Protein AF-A0A0J0XFQ8-F1 (afdb_monomer_lite)

Sequence (177 aa):
MPPRRRTTKQVKREEEEEDVRPISEEEQEAEINALRKKAERDKETGRMYLDALVLVCFVVFIRQLYRYARAGSGAPALLKLVALAQTLLIPFSVTPERLPVLGPQVAGYHHLVVLGQLLLFGISFVLQIGQVPITELLRAALPELLAFSVELQRRAERSNDVELDKLERLKYPLKGA

Foldseek 3Di:
DDDDDDDPVVVVPPPPPPPPDPQPPVNVVVVVVVVVVVVVVVLVVVLVVLQVLLVVLLVLLVVVLVCCPPPPNPDDPLLNVLSVQLSVLSNLLHQLVVVVPCSVVSLVCLVVSLVSLVVSLVVNCVRCPPPDDVVVNVSSCSSNVSSVVSVVSSVVVVVVVVVVVVVVCVVDPPPDD

Structure (mmCIF, N/CA/C/O backbone):
data_AF-A0A0J0XFQ8-F1
#
_entry.id   AF-A0A0J0XFQ8-F1
#
loop_
_atom_site.group_PDB
_atom_site.id
_atom_site.type_symbol
_atom_site.label_atom_id
_atom_site.label_alt_id
_atom_site.label_comp_id
_atom_site.label_asym_id
_atom_site.label_entity_id
_atom_site.label_seq_id
_atom_site.pdbx_PDB_ins_code
_atom_site.Cartn_x
_atom_site.Cartn_y
_atom_site.Cartn_z
_atom_site.occupancy
_atom_site.B_iso_or_equiv
_atom_site.auth_seq_id
_atom_site.auth_comp_id
_atom_site.auth_asym_id
_atom_site.auth_atom_id
_atom_site.pdbx_PDB_model_num
ATOM 1 N N . MET A 1 1 ? -46.793 54.221 11.856 1.00 51.72 1 MET A N 1
ATOM 2 C CA . MET A 1 1 ? -45.677 53.269 12.057 1.00 51.72 1 MET A CA 1
ATOM 3 C C . MET A 1 1 ? -46.101 51.919 11.496 1.00 51.72 1 MET A C 1
ATOM 5 O O . MET A 1 1 ? -47.171 51.464 11.883 1.00 51.72 1 MET A O 1
ATOM 9 N N . PRO A 1 2 ? -45.363 51.315 10.552 1.00 50.47 2 PRO A N 1
ATOM 10 C CA . PRO A 1 2 ? -45.744 50.016 10.002 1.00 50.47 2 PRO A CA 1
ATOM 11 C C . PRO A 1 2 ? -45.496 48.885 11.023 1.00 50.47 2 PRO A C 1
ATOM 13 O O . PRO A 1 2 ? -44.568 48.990 11.830 1.00 50.47 2 PRO A O 1
ATOM 16 N N . PRO A 1 3 ? -46.302 47.806 11.013 1.00 53.44 3 PRO A N 1
ATOM 17 C CA . PRO A 1 3 ? -46.179 46.713 11.972 1.00 53.44 3 PRO A CA 1
ATOM 18 C C . PRO A 1 3 ? -44.913 45.883 11.706 1.00 53.44 3 PRO A C 1
ATOM 20 O O . PRO A 1 3 ? -44.600 45.517 10.571 1.00 53.44 3 PRO A O 1
ATOM 23 N N . ARG A 1 4 ? -44.173 45.584 12.779 1.00 62.44 4 ARG A N 1
ATOM 24 C CA . ARG A 1 4 ? -42.922 44.812 12.770 1.00 62.44 4 ARG A CA 1
ATOM 25 C C . ARG A 1 4 ? -43.206 43.366 12.335 1.00 62.44 4 ARG A C 1
ATOM 27 O O . ARG A 1 4 ? -43.790 42.597 13.093 1.00 62.44 4 ARG A O 1
ATOM 34 N N . ARG A 1 5 ? -42.789 42.986 11.120 1.00 51.88 5 ARG A N 1
ATOM 35 C CA . ARG A 1 5 ? -42.831 41.594 10.635 1.00 51.88 5 ARG A CA 1
ATOM 36 C C . ARG A 1 5 ? -41.950 40.713 11.530 1.00 51.88 5 ARG A C 1
ATOM 38 O O . ARG A 1 5 ? -40.737 40.913 11.583 1.00 51.88 5 ARG A O 1
ATOM 45 N N . ARG A 1 6 ? -42.555 39.744 12.228 1.00 52.47 6 ARG A N 1
ATOM 46 C CA . ARG A 1 6 ? -41.834 38.648 12.896 1.00 52.47 6 ARG A CA 1
ATOM 47 C C . ARG A 1 6 ? -41.121 37.818 11.827 1.00 52.47 6 ARG A C 1
ATOM 49 O O . ARG A 1 6 ? -41.747 37.364 10.873 1.00 52.47 6 ARG A O 1
ATOM 56 N N . THR A 1 7 ? -39.811 37.660 11.962 1.00 52.16 7 THR A N 1
ATOM 57 C CA . THR A 1 7 ? -38.994 36.811 11.096 1.00 52.16 7 THR A CA 1
ATOM 58 C C . THR A 1 7 ? -39.233 35.343 11.445 1.00 52.16 7 THR A C 1
ATOM 60 O O . THR A 1 7 ? -39.115 34.925 12.592 1.00 52.16 7 THR A O 1
ATOM 63 N N . THR A 1 8 ? -39.511 34.540 10.425 1.00 49.81 8 THR A N 1
ATOM 64 C CA . THR A 1 8 ? -39.774 33.087 10.425 1.00 49.81 8 THR A CA 1
ATOM 65 C C . THR A 1 8 ? -38.641 32.215 10.992 1.00 49.81 8 THR A C 1
ATOM 67 O O . THR A 1 8 ? -38.726 30.993 10.963 1.00 49.81 8 THR A O 1
ATOM 70 N N . LYS A 1 9 ? -37.568 32.818 11.517 1.00 46.25 9 LYS A N 1
ATOM 71 C CA . LYS A 1 9 ? -36.406 32.122 12.089 1.00 46.25 9 LYS A CA 1
ATOM 72 C C . LYS A 1 9 ? -36.574 31.720 13.557 1.00 46.25 9 LYS A C 1
ATOM 74 O O . LYS A 1 9 ? -35.735 30.980 14.049 1.00 46.25 9 LYS A O 1
ATOM 79 N N . GLN A 1 10 ? -37.619 32.179 14.247 1.00 42.69 10 GLN A N 1
ATOM 80 C CA . GLN A 1 10 ? -37.852 31.811 15.652 1.00 42.69 10 GLN A CA 1
ATOM 81 C C . GLN A 1 10 ? -38.760 30.591 15.851 1.00 42.69 10 GLN A C 1
ATOM 83 O O . GLN A 1 10 ? -38.747 30.038 16.935 1.00 42.69 10 GLN A O 1
ATOM 88 N N . VAL A 1 11 ? -39.477 30.123 14.822 1.00 45.66 11 VAL A N 1
ATOM 89 C CA . VAL A 1 11 ? -40.329 28.916 14.937 1.00 45.66 11 VAL A CA 1
ATOM 90 C C . VAL A 1 11 ? -39.539 27.627 14.681 1.00 45.66 11 VAL A C 1
ATOM 92 O O . VAL A 1 11 ? -39.956 26.551 15.071 1.00 45.66 11 VAL A O 1
ATOM 95 N N . LYS A 1 12 ? -38.350 27.714 14.072 1.00 41.94 12 LYS A N 1
ATOM 96 C CA . LYS A 1 12 ? -37.552 26.532 13.710 1.00 41.94 12 LYS A CA 1
ATOM 97 C C . LYS A 1 12 ? -36.507 26.121 14.753 1.00 41.94 12 LYS A C 1
ATOM 99 O O . LYS A 1 12 ? -35.572 25.411 14.414 1.00 41.94 12 LYS A O 1
ATOM 104 N N . ARG A 1 13 ? -36.620 26.626 15.986 1.00 42.59 13 ARG A N 1
ATOM 105 C CA . ARG A 1 13 ? -35.696 26.314 17.091 1.00 42.59 13 ARG A CA 1
ATOM 106 C C . ARG A 1 13 ? -36.378 25.611 18.272 1.00 42.59 13 ARG A C 1
ATOM 108 O O . ARG A 1 13 ? -35.718 25.375 19.270 1.00 42.59 13 ARG A O 1
ATOM 115 N N . GLU A 1 14 ? -37.662 25.278 18.149 1.00 44.06 14 GLU A N 1
ATOM 116 C CA . GLU A 1 14 ? -38.446 24.590 19.191 1.00 44.06 14 GLU A CA 1
ATOM 117 C C . GLU A 1 14 ? -38.830 23.143 18.805 1.00 44.06 14 GLU A C 1
ATOM 119 O O . GLU A 1 14 ? -39.577 22.505 19.529 1.00 44.06 14 GLU A O 1
ATOM 124 N N . GLU A 1 15 ? -38.301 22.591 17.702 1.00 45.34 15 GLU A N 1
ATOM 125 C CA . GLU A 1 15 ? -38.562 21.194 17.274 1.00 45.34 15 GLU A CA 1
ATOM 126 C C . GLU A 1 15 ? -37.303 20.301 17.221 1.00 45.34 15 GLU A C 1
ATOM 128 O O . GLU A 1 15 ? -37.370 19.168 16.761 1.00 45.34 15 GLU A O 1
ATOM 133 N N . GLU A 1 16 ? -36.158 20.772 17.723 1.00 45.34 16 GLU A N 1
ATOM 134 C CA . GLU A 1 16 ? -34.954 19.942 1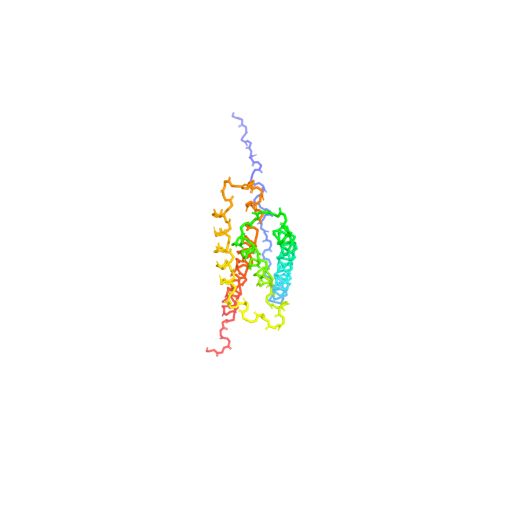7.937 1.00 45.34 16 GLU A CA 1
ATOM 135 C C . GLU A 1 16 ? -34.614 19.852 19.435 1.00 45.34 16 GLU A C 1
ATOM 137 O O . GLU A 1 16 ? -33.455 19.852 19.838 1.00 45.34 16 GLU A O 1
ATOM 142 N N . GLU A 1 17 ? -35.634 19.776 20.291 1.00 47.25 17 GLU A N 1
ATOM 143 C CA . GLU A 1 17 ? -35.486 18.962 21.496 1.00 47.25 17 GLU A CA 1
ATOM 144 C C . GLU A 1 17 ? -35.625 17.512 21.029 1.00 47.25 17 GLU A C 1
ATOM 146 O O . GLU A 1 17 ? -36.718 16.949 20.983 1.00 47.25 17 GLU A O 1
ATOM 151 N N . GLU A 1 18 ? -34.501 16.937 20.584 1.00 50.25 18 GLU A N 1
ATOM 152 C CA . GLU A 1 18 ? -34.340 15.487 20.579 1.00 50.25 18 GLU A CA 1
ATOM 153 C C . GLU A 1 18 ? -34.796 15.000 21.952 1.00 50.25 18 GLU A C 1
ATOM 155 O O . GLU A 1 18 ? -34.233 15.378 22.977 1.00 50.25 18 GLU A O 1
ATOM 160 N N . ASP A 1 19 ? -35.878 14.230 21.948 1.00 44.44 19 ASP A N 1
ATOM 161 C CA . ASP A 1 19 ? -36.433 13.508 23.080 1.00 44.44 19 ASP A CA 1
ATOM 162 C C . ASP A 1 19 ? -35.297 12.674 23.696 1.00 44.44 19 ASP A C 1
ATOM 164 O O . ASP A 1 19 ? -35.032 11.550 23.265 1.00 44.44 19 ASP A O 1
ATOM 168 N N . VAL A 1 20 ? -34.560 13.256 24.655 1.00 52.94 20 VAL A N 1
ATOM 169 C CA . VAL A 1 20 ? -33.530 12.578 25.452 1.00 52.94 20 VAL A CA 1
ATOM 170 C C . VAL A 1 20 ? -34.271 11.634 26.387 1.00 52.94 20 VAL A C 1
ATOM 172 O O . VAL A 1 20 ? -34.393 11.859 27.592 1.00 52.94 20 VAL A O 1
ATOM 175 N N . ARG A 1 21 ? -34.829 10.567 25.818 1.00 54.47 21 ARG A N 1
ATOM 176 C CA . ARG A 1 21 ? -35.281 9.436 26.607 1.00 54.47 21 ARG A CA 1
ATOM 177 C C . ARG A 1 21 ? -34.032 8.849 27.249 1.00 54.47 21 ARG A C 1
ATOM 179 O O . ARG A 1 21 ? -33.063 8.591 26.533 1.00 54.47 21 ARG A O 1
ATOM 186 N N . PRO A 1 22 ? -34.013 8.642 28.573 1.00 54.81 22 PRO A N 1
ATOM 187 C CA . PRO A 1 22 ? -32.976 7.831 29.180 1.00 54.81 22 PRO A CA 1
ATOM 188 C C . PRO A 1 22 ? -33.082 6.435 28.559 1.00 54.81 22 PRO A C 1
ATOM 190 O O . PRO A 1 22 ? -34.014 5.688 28.854 1.00 54.81 22 PRO A O 1
ATOM 193 N N . ILE A 1 23 ? -32.174 6.135 27.630 1.00 59.62 23 ILE A N 1
ATOM 194 C CA . ILE A 1 23 ? -32.025 4.815 27.021 1.00 59.62 23 ILE A CA 1
ATOM 195 C C . ILE A 1 23 ? -31.790 3.837 28.173 1.00 59.62 23 ILE A C 1
ATOM 197 O O . ILE A 1 23 ? -30.972 4.109 29.058 1.00 59.62 23 ILE A O 1
ATOM 201 N N . SER A 1 24 ? -32.534 2.734 28.206 1.00 69.62 24 SER A N 1
ATOM 202 C CA . SER A 1 24 ? -32.304 1.707 29.224 1.00 69.62 24 SER A CA 1
ATOM 203 C C . SER A 1 24 ? -30.892 1.124 29.069 1.00 69.62 24 SER A C 1
ATOM 205 O O . SER A 1 24 ? -30.37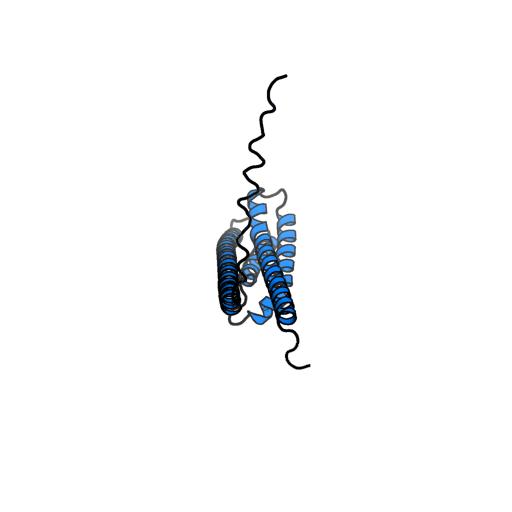0 1.050 27.957 1.00 69.62 24 SER A O 1
ATOM 207 N N . GLU A 1 25 ? -30.244 0.711 30.164 1.00 73.06 25 GLU A N 1
ATOM 208 C CA . GLU A 1 25 ? -28.874 0.164 30.103 1.00 73.06 25 GLU A CA 1
ATOM 209 C C . GLU A 1 25 ? -28.762 -0.997 29.092 1.00 73.06 25 GLU A C 1
ATOM 211 O O . GLU A 1 25 ? -27.770 -1.099 28.370 1.00 73.06 25 GLU A O 1
ATOM 216 N N . GLU A 1 26 ? -29.818 -1.808 28.964 1.00 76.88 26 GLU A N 1
ATOM 217 C CA . GLU A 1 26 ? -29.920 -2.904 27.993 1.00 76.88 26 GLU A CA 1
ATOM 218 C C . GLU A 1 26 ? -29.996 -2.416 26.535 1.00 76.88 26 GLU A C 1
ATOM 220 O O . GLU A 1 26 ? -29.311 -2.956 25.663 1.00 76.88 26 GLU A O 1
ATOM 225 N N . GLU A 1 27 ? -30.784 -1.374 26.248 1.00 74.38 27 GLU A N 1
ATOM 226 C CA . GLU A 1 27 ? -30.854 -0.765 24.912 1.00 74.38 27 GLU A CA 1
ATOM 227 C C . GLU A 1 27 ? -29.527 -0.095 24.535 1.00 74.38 27 GLU A C 1
ATOM 229 O O . GLU A 1 27 ? -29.079 -0.207 23.392 1.00 74.38 27 GLU A O 1
ATOM 234 N N . GLN A 1 28 ? -28.847 0.525 25.502 1.00 71.75 28 GLN A N 1
ATOM 235 C CA . GLN A 1 28 ? -27.547 1.153 25.285 1.00 71.75 28 GLN A CA 1
ATOM 236 C C . GLN A 1 28 ? -26.457 0.107 25.007 1.00 71.75 28 GLN A C 1
ATOM 238 O O . GLN A 1 28 ? -25.603 0.303 24.140 1.00 71.75 28 GLN A O 1
ATOM 243 N N . GLU A 1 29 ? -26.473 -1.032 25.703 1.00 79.19 29 GLU A N 1
ATOM 244 C CA . GLU A 1 29 ? -25.571 -2.151 25.413 1.00 79.19 29 GLU A CA 1
ATOM 245 C C . GLU A 1 29 ? -25.850 -2.792 24.050 1.00 79.19 29 GLU A C 1
ATOM 247 O O . GLU A 1 29 ? -24.907 -3.107 23.313 1.00 79.19 29 GLU A O 1
ATOM 252 N N . ALA A 1 30 ? -27.122 -2.947 23.678 1.00 80.94 30 ALA A N 1
ATOM 253 C CA . ALA A 1 30 ? -27.510 -3.445 22.364 1.00 80.94 30 ALA A 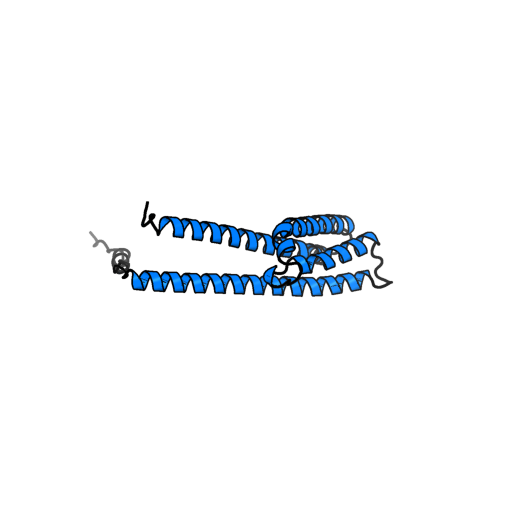CA 1
ATOM 254 C C . ALA A 1 30 ? -27.024 -2.513 21.241 1.00 80.94 30 ALA A C 1
ATOM 256 O O . ALA A 1 30 ? -26.466 -2.985 20.244 1.00 80.94 30 ALA A O 1
ATOM 257 N N . GLU A 1 31 ? -27.161 -1.199 21.424 1.00 76.88 31 GLU A N 1
ATOM 258 C CA . GLU A 1 31 ? -26.679 -0.195 20.477 1.00 76.88 31 GLU A CA 1
ATOM 259 C C . GLU A 1 31 ? -25.147 -0.196 20.370 1.00 76.88 31 GLU A C 1
ATOM 261 O O . GLU A 1 31 ? -24.605 -0.236 19.263 1.00 76.88 31 GLU A O 1
ATOM 266 N N . ILE A 1 32 ? -24.426 -0.266 21.494 1.00 77.00 32 ILE A N 1
ATOM 267 C CA . ILE A 1 32 ? -22.956 -0.362 21.506 1.00 77.00 32 ILE A CA 1
ATOM 268 C C . ILE A 1 32 ? -22.482 -1.618 20.767 1.00 77.00 32 ILE A C 1
ATOM 270 O O . ILE A 1 32 ? -21.559 -1.553 19.950 1.00 77.00 32 ILE A O 1
ATOM 274 N N . ASN A 1 33 ? -23.117 -2.764 21.007 1.00 84.12 33 ASN A N 1
ATOM 275 C CA . ASN A 1 33 ? -22.772 -4.009 20.325 1.00 84.12 33 ASN A CA 1
ATOM 276 C C . ASN A 1 33 ? -23.076 -3.942 18.821 1.00 84.12 33 ASN A C 1
ATOM 278 O O . ASN A 1 33 ? -22.283 -4.423 18.004 1.00 84.12 33 ASN A O 1
ATOM 282 N N . ALA A 1 34 ? -24.182 -3.302 18.431 1.00 81.06 34 ALA A N 1
ATOM 283 C CA . ALA A 1 34 ? -24.506 -3.066 17.029 1.00 81.06 34 ALA A CA 1
ATOM 284 C C . ALA A 1 34 ? -23.466 -2.158 16.349 1.00 81.06 34 ALA A C 1
ATOM 286 O O . ALA A 1 34 ? -23.012 -2.470 15.242 1.00 81.06 34 ALA A O 1
ATOM 287 N N . LEU A 1 35 ? -23.036 -1.088 17.025 1.00 78.81 35 LEU A N 1
ATOM 288 C CA . LEU A 1 35 ? -22.000 -0.171 16.548 1.00 78.81 35 LEU A CA 1
ATOM 289 C C . LEU A 1 35 ? -20.636 -0.860 16.417 1.00 78.81 35 LEU A C 1
ATOM 291 O O . LEU A 1 35 ? -19.976 -0.681 15.395 1.00 78.81 35 LEU A O 1
ATOM 295 N N . ARG A 1 36 ? -20.241 -1.716 17.368 1.00 83.56 36 ARG A N 1
ATOM 296 C CA . ARG A 1 36 ? -19.015 -2.535 17.266 1.00 83.56 36 ARG A CA 1
ATOM 297 C C . ARG A 1 36 ? -19.045 -3.451 16.051 1.00 83.56 36 ARG A C 1
ATOM 299 O O . ARG A 1 36 ? -18.137 -3.420 15.226 1.00 83.56 36 ARG A O 1
ATOM 306 N N . LYS A 1 37 ? -20.134 -4.204 15.885 1.00 88.62 37 LYS A N 1
ATOM 307 C CA . LYS A 1 37 ? -20.300 -5.121 14.749 1.00 88.62 37 LYS A CA 1
ATOM 308 C C . LYS A 1 37 ? -20.337 -4.384 13.408 1.00 88.62 37 LYS A C 1
ATOM 310 O O . LYS A 1 37 ? -20.026 -4.967 12.368 1.00 88.62 37 LYS A O 1
ATOM 315 N N . LYS A 1 38 ? -20.790 -3.129 13.396 1.00 86.75 38 LYS A N 1
ATOM 316 C CA . LYS A 1 38 ? -20.724 -2.264 12.215 1.00 86.75 38 LYS A CA 1
ATOM 317 C C . LYS A 1 38 ? -19.285 -1.808 11.958 1.00 86.75 38 LYS A C 1
ATOM 319 O O . LYS A 1 38 ? -18.805 -1.989 10.848 1.00 86.75 38 LYS A O 1
ATOM 324 N N . ALA A 1 39 ? -18.581 -1.331 12.983 1.00 84.81 39 ALA A N 1
ATOM 325 C CA . ALA A 1 39 ? -17.189 -0.902 12.878 1.00 84.81 39 ALA A CA 1
ATOM 326 C C . ALA A 1 39 ? -16.253 -2.032 12.412 1.00 84.81 39 ALA A C 1
ATOM 328 O O . ALA A 1 39 ? -15.391 -1.805 11.568 1.00 84.81 39 ALA A O 1
ATOM 329 N N . GLU A 1 40 ? -16.436 -3.257 12.907 1.00 88.56 40 GLU A N 1
ATOM 330 C CA . GLU A 1 40 ? -15.686 -4.434 12.444 1.00 88.56 40 GLU A CA 1
ATOM 331 C C . GLU A 1 40 ? -15.935 -4.730 10.963 1.00 88.56 40 GLU A C 1
ATOM 333 O O . GLU A 1 40 ? -14.988 -4.931 10.203 1.00 88.56 40 GLU A O 1
ATOM 338 N N . ARG A 1 41 ? -17.200 -4.687 10.527 1.00 89.88 41 ARG A N 1
ATOM 339 C CA . ARG A 1 41 ? -17.560 -4.873 9.114 1.00 89.88 41 ARG A CA 1
ATOM 340 C C . ARG A 1 41 ? -16.979 -3.782 8.221 1.00 89.88 41 ARG A C 1
ATOM 342 O O . ARG A 1 41 ? -16.502 -4.085 7.127 1.00 89.88 41 ARG A O 1
ATOM 349 N N . ASP A 1 42 ? -16.987 -2.537 8.681 1.00 87.12 42 ASP A N 1
ATOM 350 C CA . ASP A 1 42 ? -16.414 -1.411 7.944 1.00 87.12 42 ASP A CA 1
ATOM 351 C C . ASP A 1 42 ? -14.884 -1.556 7.826 1.00 87.12 42 ASP A C 1
ATOM 353 O O . ASP A 1 42 ? -14.331 -1.349 6.742 1.00 87.12 42 ASP A O 1
ATOM 357 N N . LYS A 1 43 ? -14.199 -2.010 8.890 1.00 88.25 43 LYS A N 1
ATOM 358 C CA . LYS A 1 43 ? -12.762 -2.347 8.861 1.00 88.25 43 LYS A CA 1
ATOM 359 C C . LYS A 1 43 ? -12.461 -3.462 7.859 1.00 88.25 43 LYS A C 1
ATOM 361 O O . LYS A 1 43 ? -11.578 -3.308 7.017 1.00 88.25 43 LYS A O 1
ATOM 366 N N . GLU A 1 44 ? -13.197 -4.571 7.920 1.00 89.38 44 GLU A N 1
ATOM 367 C CA . GLU A 1 44 ? -13.005 -5.711 7.015 1.00 89.38 44 GLU A CA 1
ATOM 368 C C . GLU A 1 44 ? -13.228 -5.311 5.550 1.00 89.38 44 GLU A C 1
ATOM 370 O O . GLU A 1 44 ? -12.428 -5.637 4.670 1.00 89.38 44 GLU A O 1
ATOM 375 N N . THR A 1 45 ? -14.275 -4.524 5.301 1.00 89.88 45 THR A N 1
ATOM 376 C CA . THR A 1 45 ? -14.588 -3.984 3.977 1.00 89.88 45 THR A CA 1
ATOM 377 C C . THR A 1 45 ? -13.464 -3.072 3.474 1.00 89.88 45 THR A C 1
ATOM 379 O O . THR A 1 45 ? -13.016 -3.220 2.336 1.00 89.88 45 THR A O 1
ATOM 382 N N . GLY A 1 46 ? -12.949 -2.176 4.323 1.00 87.62 46 GLY A N 1
ATOM 383 C CA . GLY A 1 46 ? -11.811 -1.312 3.998 1.00 87.62 46 GLY A CA 1
ATOM 384 C C . GLY A 1 46 ? -10.550 -2.105 3.645 1.00 87.62 46 GLY A C 1
ATOM 385 O O . GLY A 1 46 ? -9.935 -1.866 2.604 1.00 87.62 46 GLY A O 1
ATOM 386 N N . ARG A 1 47 ? -10.205 -3.113 4.459 1.00 89.62 47 ARG A N 1
ATOM 387 C CA . ARG A 1 47 ? -9.089 -4.040 4.192 1.00 89.62 47 ARG A CA 1
ATOM 388 C C . ARG A 1 47 ? -9.261 -4.763 2.855 1.00 89.62 47 ARG A C 1
ATOM 390 O O . ARG A 1 47 ? -8.322 -4.836 2.067 1.00 89.62 47 ARG A O 1
ATOM 397 N N . MET A 1 48 ? -10.470 -5.241 2.553 1.00 90.44 48 MET A N 1
ATOM 398 C CA . MET A 1 48 ? -10.765 -5.911 1.285 1.00 90.44 48 MET A CA 1
ATOM 399 C C . MET A 1 48 ? -10.567 -4.990 0.074 1.00 90.44 48 MET A C 1
ATOM 401 O O . MET A 1 48 ? -9.977 -5.427 -0.915 1.00 90.44 48 MET A O 1
ATOM 405 N N . TYR A 1 49 ? -11.027 -3.738 0.143 1.00 90.94 49 TYR A N 1
ATOM 406 C CA . TYR A 1 49 ? -10.832 -2.770 -0.939 1.00 90.94 49 TYR A CA 1
ATOM 407 C C . TYR A 1 49 ? -9.354 -2.448 -1.166 1.00 90.94 49 TYR A C 1
ATOM 409 O O . TYR A 1 49 ? -8.908 -2.440 -2.315 1.00 90.94 49 TYR A O 1
ATOM 417 N N . LEU A 1 50 ? -8.580 -2.230 -0.098 1.00 90.69 50 LEU A N 1
ATOM 418 C CA . LEU A 1 50 ? -7.140 -2.011 -0.232 1.00 90.69 50 LEU A CA 1
ATOM 419 C C . LEU A 1 50 ? -6.431 -3.229 -0.820 1.00 90.69 50 LEU A C 1
ATOM 421 O O . LEU A 1 50 ? -5.631 -3.071 -1.736 1.00 90.69 50 LEU A O 1
ATOM 425 N N . ASP A 1 51 ? -6.754 -4.439 -0.371 1.00 91.31 51 ASP A N 1
ATOM 426 C CA . ASP A 1 51 ? -6.158 -5.657 -0.923 1.00 91.31 51 ASP A CA 1
ATOM 427 C C . ASP A 1 51 ? -6.493 -5.847 -2.409 1.00 91.31 51 ASP A C 1
ATOM 429 O O . ASP A 1 51 ? -5.637 -6.258 -3.196 1.00 91.31 51 ASP A O 1
ATOM 433 N N . ALA A 1 52 ? -7.717 -5.508 -2.824 1.00 91.88 52 ALA A N 1
ATOM 434 C CA . ALA A 1 52 ? -8.097 -5.517 -4.233 1.00 91.88 52 ALA A CA 1
ATOM 435 C C . ALA A 1 52 ? -7.260 -4.510 -5.042 1.00 91.88 52 ALA A C 1
ATOM 437 O O . ALA A 1 52 ? -6.788 -4.837 -6.133 1.00 91.88 52 ALA A O 1
ATOM 438 N N . LEU A 1 53 ? -7.012 -3.314 -4.499 1.00 92.56 53 LEU A N 1
ATOM 439 C CA . LEU A 1 53 ? -6.126 -2.325 -5.119 1.00 92.56 53 LEU A CA 1
ATOM 440 C C . LEU A 1 53 ? -4.674 -2.818 -5.189 1.00 92.56 53 LEU A C 1
ATOM 442 O O . LEU A 1 53 ? -4.040 -2.655 -6.233 1.00 92.56 53 LEU A O 1
ATOM 446 N N . VAL A 1 54 ? -4.161 -3.463 -4.133 1.00 92.31 54 VAL A N 1
ATOM 447 C CA . VAL A 1 54 ? -2.830 -4.097 -4.129 1.00 92.31 54 VAL A CA 1
ATOM 448 C C . VAL A 1 54 ? -2.732 -5.120 -5.263 1.00 92.31 54 VAL A C 1
ATOM 450 O O . VAL A 1 54 ? -1.763 -5.100 -6.022 1.00 92.31 54 VAL A O 1
ATOM 453 N N . LEU A 1 55 ? -3.751 -5.968 -5.439 1.00 92.38 55 LEU A N 1
ATOM 454 C CA . LEU A 1 55 ? -3.787 -6.970 -6.506 1.00 92.38 55 LEU A CA 1
ATOM 455 C C . LEU A 1 55 ? -3.805 -6.332 -7.903 1.00 92.38 55 LEU A C 1
ATOM 457 O O . LEU A 1 55 ? -3.051 -6.748 -8.784 1.00 92.38 55 LEU A O 1
ATOM 461 N N . VAL A 1 56 ? -4.626 -5.301 -8.114 1.00 92.69 56 VAL A N 1
ATOM 462 C CA . VAL A 1 56 ? -4.664 -4.563 -9.388 1.00 92.69 56 VAL A CA 1
ATOM 463 C C . VAL A 1 56 ? -3.304 -3.928 -9.682 1.00 92.69 56 VAL A C 1
ATOM 465 O O . VAL A 1 56 ? -2.789 -4.055 -10.795 1.00 92.69 56 VAL A O 1
ATOM 468 N N . CYS A 1 57 ? -2.686 -3.296 -8.682 1.00 92.94 57 CYS A N 1
ATOM 469 C CA . CYS A 1 57 ? -1.354 -2.711 -8.799 1.00 92.94 57 CYS A CA 1
ATOM 470 C C . CYS A 1 57 ? -0.305 -3.771 -9.156 1.00 92.94 57 CYS A C 1
ATOM 472 O O . CYS A 1 57 ? 0.488 -3.570 -10.076 1.00 92.94 57 CYS A O 1
ATOM 474 N N . PHE A 1 58 ? -0.361 -4.939 -8.514 1.00 93.69 58 PHE A N 1
ATOM 475 C CA . PHE A 1 58 ? 0.528 -6.060 -8.801 1.00 93.69 58 PHE A CA 1
ATOM 476 C C . PHE A 1 58 ? 0.426 -6.522 -10.261 1.00 93.69 58 PHE A C 1
ATOM 478 O O . PHE A 1 58 ? 1.444 -6.670 -10.935 1.00 93.69 58 PHE A O 1
ATOM 485 N N . VAL A 1 59 ? -0.790 -6.666 -10.798 1.00 93.00 59 VAL A N 1
ATOM 486 C CA . VAL A 1 59 ? -1.007 -7.038 -12.208 1.00 93.00 59 VAL A CA 1
ATOM 487 C C . VAL A 1 59 ? -0.448 -5.977 -13.166 1.00 93.00 59 VAL A C 1
ATOM 489 O O . VAL A 1 59 ? 0.210 -6.315 -14.156 1.00 93.00 59 VAL A O 1
ATOM 492 N N . VAL A 1 60 ? -0.668 -4.691 -12.872 1.00 91.25 60 VAL A N 1
ATOM 493 C CA . VAL A 1 60 ? -0.119 -3.578 -13.666 1.00 91.25 60 VAL A CA 1
ATOM 494 C C . VAL A 1 60 ? 1.413 -3.617 -13.675 1.00 91.25 60 VAL A C 1
ATOM 496 O O . VAL A 1 60 ? 2.023 -3.466 -14.738 1.00 91.25 60 VAL A O 1
ATOM 499 N N . PHE A 1 61 ? 2.036 -3.883 -12.526 1.00 90.75 61 PHE A N 1
ATOM 500 C CA . PHE A 1 61 ? 3.491 -3.938 -12.384 1.00 90.75 61 PHE A CA 1
ATOM 501 C C . PHE A 1 61 ? 4.116 -5.181 -13.011 1.00 90.75 61 PHE A C 1
ATOM 503 O O . PHE A 1 61 ? 5.152 -5.067 -13.661 1.00 90.75 61 PHE A O 1
ATOM 510 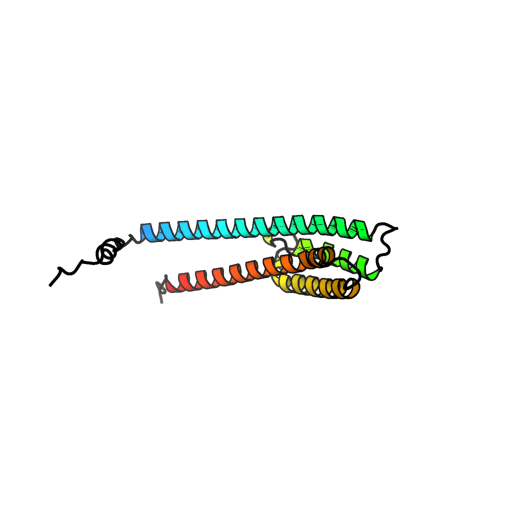N N . ILE A 1 62 ? 3.450 -6.337 -12.957 1.00 91.56 62 ILE A N 1
ATOM 511 C CA . ILE A 1 62 ? 3.857 -7.519 -13.728 1.00 91.56 62 ILE A CA 1
ATOM 512 C C . ILE A 1 62 ? 3.895 -7.184 -15.222 1.00 91.56 62 ILE A C 1
ATOM 514 O O . ILE A 1 62 ? 4.878 -7.470 -15.908 1.00 91.56 62 ILE A O 1
ATOM 518 N N . ARG A 1 63 ? 2.852 -6.529 -15.747 1.00 89.50 63 ARG A N 1
ATOM 519 C CA . ARG A 1 63 ? 2.815 -6.117 -17.158 1.00 89.50 63 ARG A CA 1
ATOM 520 C C . ARG A 1 63 ? 3.954 -5.148 -17.496 1.00 89.50 63 ARG A C 1
ATOM 522 O O . ARG A 1 63 ? 4.549 -5.253 -18.570 1.00 89.50 63 ARG A O 1
ATOM 529 N N . GLN A 1 64 ? 4.275 -4.223 -16.593 1.00 86.88 64 GLN A N 1
ATOM 530 C CA . GLN A 1 64 ? 5.403 -3.303 -16.749 1.00 86.88 64 GLN A CA 1
ATOM 531 C C . GLN A 1 64 ? 6.754 -4.034 -16.722 1.00 86.88 64 GLN A C 1
ATOM 533 O O . GLN A 1 64 ? 7.610 -3.764 -17.568 1.00 86.88 64 GLN A O 1
ATOM 538 N N . LEU A 1 65 ? 6.926 -5.007 -15.827 1.00 88.62 65 LEU A N 1
ATOM 539 C CA . LEU A 1 65 ? 8.110 -5.857 -15.754 1.00 88.62 65 LEU A CA 1
ATOM 540 C C . LEU A 1 65 ? 8.310 -6.645 -17.056 1.00 88.62 65 LEU A C 1
ATOM 542 O O . LEU A 1 65 ? 9.405 -6.628 -17.617 1.00 88.62 65 LEU A O 1
ATOM 546 N N . TYR A 1 66 ? 7.247 -7.242 -17.607 1.00 88.75 66 TYR A N 1
ATOM 547 C CA . TYR A 1 66 ? 7.294 -7.906 -18.916 1.00 88.75 66 TYR A CA 1
ATOM 548 C C . TYR A 1 66 ? 7.715 -6.958 -20.043 1.00 88.75 66 TYR A C 1
ATOM 550 O O . TYR A 1 66 ? 8.503 -7.342 -20.912 1.00 88.75 66 TYR A O 1
ATOM 558 N N . ARG A 1 67 ? 7.233 -5.707 -20.027 1.00 85.62 67 ARG A N 1
ATOM 559 C CA . ARG A 1 67 ? 7.639 -4.689 -21.007 1.00 85.62 67 ARG A CA 1
ATOM 560 C C . ARG A 1 67 ? 9.144 -4.428 -20.948 1.00 85.62 67 ARG A C 1
ATOM 562 O O . ARG A 1 67 ? 9.772 -4.335 -21.998 1.00 85.62 67 ARG A O 1
ATOM 569 N N . TYR A 1 68 ? 9.727 -4.340 -19.753 1.00 83.31 68 TYR A N 1
ATOM 570 C CA . TYR A 1 68 ? 11.165 -4.118 -19.592 1.00 83.31 68 TYR A CA 1
ATOM 571 C C . TYR A 1 68 ? 12.014 -5.366 -19.867 1.00 83.31 68 TYR A C 1
ATOM 573 O O . TYR A 1 68 ? 13.124 -5.238 -20.391 1.00 83.31 68 TYR A O 1
ATOM 581 N N . ALA A 1 69 ? 11.500 -6.560 -19.563 1.00 81.94 69 ALA A N 1
ATOM 582 C CA . ALA A 1 69 ? 12.178 -7.831 -19.806 1.00 81.94 69 ALA A CA 1
ATOM 583 C C . ALA A 1 69 ? 12.291 -8.180 -21.300 1.00 81.94 69 ALA A C 1
ATOM 585 O O . ALA A 1 69 ? 13.227 -8.870 -21.703 1.00 81.94 69 ALA A O 1
ATOM 586 N N . ARG A 1 70 ? 11.370 -7.692 -22.141 1.00 84.88 70 ARG A N 1
ATOM 587 C CA . ARG A 1 70 ? 11.386 -7.974 -23.580 1.00 84.88 70 ARG A CA 1
ATOM 588 C C . ARG A 1 70 ? 12.653 -7.403 -24.234 1.00 84.88 70 ARG A C 1
ATOM 590 O O . ARG A 1 70 ? 12.999 -6.242 -24.023 1.00 84.88 70 ARG A O 1
ATOM 597 N N . ALA A 1 71 ? 13.312 -8.219 -25.061 1.00 55.78 71 ALA A N 1
ATOM 598 C CA . ALA A 1 71 ? 14.651 -7.970 -25.615 1.00 55.78 71 ALA A CA 1
ATOM 599 C C . ALA A 1 71 ? 14.819 -6.650 -26.406 1.00 55.78 71 ALA A C 1
ATOM 601 O O . ALA A 1 71 ? 15.942 -6.201 -26.594 1.00 55.78 71 ALA A O 1
ATOM 602 N N . GLY A 1 72 ? 13.727 -5.999 -26.821 1.00 62.66 72 GLY A N 1
ATOM 603 C CA . GLY A 1 72 ? 13.741 -4.723 -27.550 1.00 62.66 72 GLY A CA 1
ATOM 604 C C . GLY A 1 72 ? 13.472 -3.469 -26.708 1.00 62.66 72 GLY A C 1
ATOM 605 O O . GLY A 1 72 ? 13.273 -2.407 -27.282 1.00 62.66 72 GLY A O 1
ATOM 606 N N . SER A 1 73 ? 13.401 -3.560 -25.374 1.00 66.62 73 SER A N 1
ATOM 607 C CA . SER A 1 73 ? 12.946 -2.434 -24.539 1.00 66.62 73 SER A CA 1
ATOM 608 C C . SER A 1 73 ? 13.949 -1.282 -24.400 1.00 66.62 73 SER A C 1
ATOM 610 O O . SER A 1 73 ? 13.559 -0.211 -23.944 1.00 66.62 73 SER A O 1
ATOM 612 N N . GLY A 1 74 ? 15.233 -1.498 -24.719 1.00 71.62 74 GLY A N 1
ATOM 613 C CA . GLY A 1 74 ? 16.305 -0.507 -24.527 1.00 71.62 74 GLY A CA 1
ATOM 614 C C . GLY A 1 74 ? 16.518 -0.064 -23.070 1.00 71.62 74 GLY A C 1
ATOM 615 O O . GLY A 1 74 ? 17.343 0.805 -22.808 1.00 71.62 74 GLY A O 1
ATOM 616 N N . ALA A 1 75 ? 15.785 -0.649 -22.115 1.00 78.19 75 ALA A N 1
ATOM 617 C CA . ALA A 1 75 ? 15.784 -0.211 -20.729 1.00 78.19 75 ALA A CA 1
ATOM 618 C C . ALA A 1 75 ? 17.123 -0.539 -20.041 1.00 78.19 75 ALA A C 1
ATOM 620 O O . ALA A 1 75 ? 17.603 -1.675 -20.175 1.00 78.19 75 ALA A O 1
ATOM 621 N N . PRO A 1 76 ? 17.687 0.394 -19.247 1.00 83.38 76 PRO A N 1
ATOM 622 C CA . PRO A 1 76 ? 18.877 0.138 -18.444 1.00 83.38 76 PRO A CA 1
ATOM 623 C C . PRO A 1 76 ? 18.691 -1.088 -17.544 1.00 83.38 76 PRO A C 1
ATOM 625 O O . PRO A 1 76 ? 17.618 -1.289 -16.972 1.00 83.38 76 PRO A O 1
ATOM 628 N N . ALA A 1 77 ? 19.743 -1.894 -17.370 1.00 85.62 77 ALA A N 1
ATOM 629 C CA . ALA A 1 77 ? 19.696 -3.086 -16.516 1.00 85.62 77 ALA A CA 1
ATOM 630 C C . ALA A 1 77 ? 19.244 -2.755 -15.082 1.00 85.62 77 ALA A C 1
ATOM 632 O O . ALA A 1 77 ? 18.429 -3.474 -14.508 1.00 85.62 77 ALA A O 1
ATOM 633 N N . LEU A 1 78 ? 19.697 -1.614 -14.552 1.00 86.00 78 LEU A N 1
ATOM 634 C CA . LEU A 1 78 ? 19.301 -1.120 -13.236 1.00 86.00 78 LEU A CA 1
ATOM 635 C C . LEU A 1 78 ? 17.785 -0.892 -13.133 1.00 86.00 78 LEU A C 1
ATOM 637 O O . LEU A 1 78 ? 17.177 -1.290 -12.146 1.00 86.00 78 LEU A O 1
ATOM 641 N N . LEU A 1 79 ? 17.148 -0.346 -14.173 1.00 86.12 79 LEU A N 1
ATOM 642 C CA . LEU A 1 79 ? 15.702 -0.121 -14.182 1.00 86.12 79 LEU A CA 1
ATOM 643 C C . LEU A 1 79 ? 14.912 -1.442 -14.181 1.00 86.12 79 LEU A C 1
ATOM 645 O O . LEU A 1 79 ? 13.864 -1.535 -13.547 1.00 86.12 79 LEU A O 1
ATOM 649 N N . LYS A 1 80 ? 15.430 -2.487 -14.841 1.00 87.88 80 LYS A N 1
ATOM 650 C CA . LYS A 1 80 ? 14.830 -3.834 -14.813 1.00 87.88 80 LYS A CA 1
ATOM 651 C C . LYS A 1 80 ? 14.883 -4.439 -13.411 1.00 87.88 80 LYS A C 1
ATOM 653 O O . LYS A 1 80 ? 13.895 -5.015 -12.964 1.00 87.88 80 LYS A O 1
ATOM 658 N N . LEU A 1 81 ? 16.017 -4.286 -12.725 1.00 89.56 81 LEU A N 1
ATOM 659 C CA . LEU A 1 81 ? 16.193 -4.753 -11.348 1.00 89.56 81 LEU A CA 1
ATOM 660 C C . LEU A 1 81 ? 15.275 -4.007 -10.379 1.00 89.56 81 LEU A C 1
ATOM 662 O O . LEU A 1 81 ? 14.632 -4.640 -9.547 1.00 89.56 81 LEU A O 1
ATOM 666 N N . VAL A 1 82 ? 15.160 -2.685 -10.527 1.00 89.38 82 VAL A N 1
ATOM 667 C CA . VAL A 1 82 ? 14.241 -1.868 -9.724 1.00 89.38 82 VAL A CA 1
ATOM 668 C C . VAL A 1 82 ? 12.794 -2.307 -9.946 1.00 89.38 82 VAL A C 1
ATOM 670 O O . VAL A 1 82 ? 12.094 -2.581 -8.976 1.00 89.38 82 VAL A O 1
ATOM 673 N N . ALA A 1 83 ? 12.360 -2.472 -11.200 1.00 88.06 83 ALA A N 1
ATOM 674 C CA . ALA A 1 83 ? 11.006 -2.931 -11.509 1.00 88.06 83 ALA A CA 1
ATOM 675 C C . ALA A 1 83 ? 10.716 -4.334 -10.945 1.00 88.06 83 ALA A C 1
ATOM 677 O O . ALA A 1 83 ? 9.618 -4.588 -10.446 1.00 88.06 83 ALA A O 1
ATOM 678 N N . LEU A 1 84 ? 11.698 -5.242 -10.989 1.00 91.56 84 LEU A N 1
ATOM 679 C CA . LEU A 1 84 ? 11.587 -6.570 -10.387 1.00 91.56 84 LEU A CA 1
ATOM 680 C C . LEU A 1 84 ? 11.422 -6.473 -8.865 1.00 91.56 84 LEU A C 1
ATOM 682 O O . LEU A 1 84 ? 10.492 -7.059 -8.317 1.00 91.56 84 LEU A O 1
ATOM 686 N N . ALA A 1 85 ? 12.279 -5.700 -8.195 1.00 92.06 85 ALA A N 1
ATOM 687 C CA . ALA A 1 85 ? 12.229 -5.509 -6.748 1.00 92.06 85 ALA A CA 1
ATOM 688 C C . ALA A 1 85 ? 10.906 -4.869 -6.295 1.00 92.06 85 ALA A C 1
ATOM 690 O O . ALA A 1 85 ? 10.284 -5.354 -5.352 1.00 92.06 85 ALA A O 1
ATOM 691 N N . GLN A 1 86 ? 10.427 -3.841 -7.005 1.00 90.44 86 GLN A N 1
ATOM 692 C CA . GLN A 1 86 ? 9.134 -3.206 -6.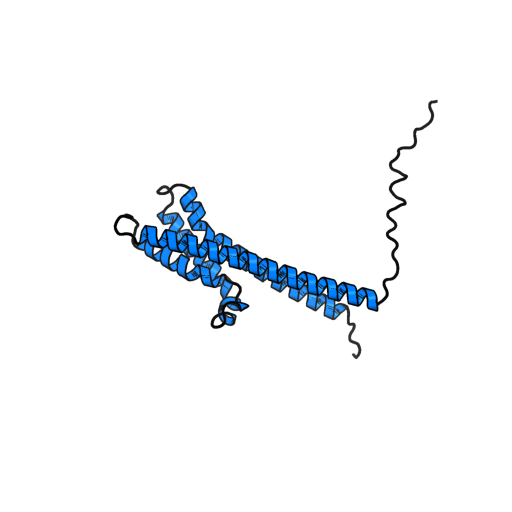727 1.00 90.44 86 GLN A CA 1
ATOM 693 C C . GLN A 1 86 ? 7.984 -4.204 -6.867 1.00 90.44 86 GLN A C 1
ATOM 695 O O . GLN A 1 86 ? 7.134 -4.285 -5.983 1.00 90.44 86 GLN A O 1
ATOM 700 N N . THR A 1 87 ? 7.988 -5.001 -7.941 1.00 91.44 87 THR A N 1
ATOM 701 C CA . THR A 1 87 ? 6.958 -6.019 -8.192 1.00 91.44 87 THR A CA 1
ATOM 702 C C . THR A 1 87 ? 6.924 -7.062 -7.077 1.00 91.44 87 THR A C 1
ATOM 704 O O . THR A 1 87 ? 5.846 -7.421 -6.614 1.00 91.44 87 THR A O 1
ATOM 707 N N . LEU A 1 88 ? 8.089 -7.510 -6.598 1.00 91.81 88 LEU A N 1
ATOM 708 C CA . LEU A 1 88 ? 8.187 -8.468 -5.493 1.00 91.81 88 LEU A CA 1
ATOM 709 C C . LEU A 1 88 ? 7.718 -7.890 -4.154 1.00 91.81 88 LEU A C 1
ATOM 711 O O . LEU A 1 88 ? 7.222 -8.642 -3.323 1.00 91.81 88 LEU A O 1
ATOM 715 N N . LEU A 1 89 ? 7.853 -6.580 -3.940 1.00 90.44 89 LEU A N 1
ATOM 716 C CA . LEU A 1 89 ? 7.454 -5.927 -2.693 1.00 90.44 89 LEU A CA 1
ATOM 717 C C . LEU A 1 89 ? 5.944 -5.643 -2.597 1.00 90.44 89 LEU A C 1
ATOM 719 O O . LEU A 1 89 ? 5.428 -5.560 -1.486 1.00 90.44 89 LEU A O 1
ATOM 723 N N . ILE A 1 90 ? 5.217 -5.517 -3.715 1.00 90.19 90 ILE A N 1
ATOM 724 C CA . ILE A 1 90 ? 3.774 -5.182 -3.716 1.00 90.19 90 ILE A CA 1
ATOM 725 C C . ILE A 1 90 ? 2.912 -6.194 -2.926 1.00 90.19 90 ILE A C 1
ATOM 727 O O . ILE A 1 90 ? 2.098 -5.751 -2.115 1.00 90.19 90 ILE A O 1
ATOM 731 N N . PRO A 1 91 ? 3.066 -7.527 -3.081 1.00 88.25 91 PRO A N 1
ATOM 732 C CA . PRO A 1 91 ? 2.261 -8.502 -2.337 1.00 88.25 91 PRO A CA 1
ATOM 733 C C . PRO A 1 91 ? 2.398 -8.401 -0.812 1.00 88.25 91 PRO A C 1
ATOM 735 O O . PRO A 1 91 ? 1.483 -8.781 -0.087 1.00 88.25 91 PRO A O 1
ATOM 738 N N . PHE A 1 92 ? 3.508 -7.855 -0.307 1.00 86.94 92 PHE A N 1
ATOM 739 C CA . PHE A 1 92 ? 3.712 -7.655 1.130 1.00 86.94 92 PHE A CA 1
ATOM 740 C C . PHE A 1 92 ? 2.872 -6.504 1.709 1.00 86.94 92 PHE A C 1
ATOM 742 O O . PHE A 1 92 ? 2.780 -6.367 2.928 1.00 86.94 92 PHE A O 1
ATOM 749 N N . SER A 1 93 ? 2.225 -5.697 0.866 1.00 85.69 93 SER A N 1
ATOM 750 C CA . SER A 1 93 ? 1.253 -4.687 1.299 1.00 85.69 93 SER A CA 1
ATOM 751 C C . SER A 1 93 ? -0.153 -5.256 1.529 1.00 85.69 93 SER A C 1
ATOM 753 O O . SER A 1 93 ? -1.007 -4.553 2.061 1.00 85.69 93 SER A O 1
ATOM 755 N N . VAL A 1 94 ? -0.411 -6.526 1.194 1.00 83.75 94 VAL A N 1
ATOM 756 C CA . VAL A 1 94 ? -1.691 -7.191 1.497 1.00 83.75 94 VAL A CA 1
ATOM 757 C C . VAL A 1 94 ? -1.890 -7.314 3.011 1.00 83.75 94 VAL A C 1
ATOM 759 O O . VAL A 1 94 ? -0.926 -7.420 3.780 1.00 83.75 94 VAL A O 1
ATOM 762 N N . THR A 1 95 ? -3.151 -7.296 3.445 1.00 80.88 95 THR A N 1
ATOM 763 C CA . THR A 1 95 ? -3.562 -7.543 4.829 1.00 80.88 95 THR A CA 1
ATOM 764 C C . THR A 1 95 ? -2.862 -8.792 5.390 1.00 80.88 95 THR A C 1
ATOM 766 O O . THR A 1 95 ? -2.970 -9.868 4.797 1.00 80.88 95 THR A O 1
ATOM 769 N N . PRO A 1 96 ? -2.155 -8.701 6.536 1.00 73.31 96 PRO A N 1
ATOM 770 C CA . PRO A 1 96 ? -1.293 -9.786 7.010 1.00 73.31 96 PRO A CA 1
ATOM 771 C C . PRO A 1 96 ? -2.052 -11.070 7.359 1.00 73.31 96 PRO A C 1
ATOM 773 O O . PRO A 1 96 ? -1.518 -12.160 7.191 1.00 73.31 96 PRO A O 1
ATOM 776 N N . GLU A 1 97 ? -3.312 -10.950 7.782 1.00 76.06 97 GLU A N 1
ATOM 777 C CA . GLU A 1 97 ? -4.219 -12.075 8.058 1.00 76.06 97 GLU A CA 1
ATOM 778 C C . GLU A 1 97 ? -4.473 -12.948 6.815 1.00 76.06 97 GLU A C 1
ATOM 780 O O . GLU A 1 97 ? -4.783 -14.129 6.937 1.00 76.06 97 GLU A O 1
ATOM 785 N N . ARG A 1 98 ? -4.286 -12.395 5.608 1.00 75.31 98 ARG A N 1
ATOM 786 C CA . ARG A 1 98 ? -4.400 -13.123 4.335 1.00 75.31 98 ARG A CA 1
ATOM 787 C C . ARG A 1 98 ? -3.081 -13.751 3.872 1.00 75.31 98 ARG A C 1
ATOM 789 O O . ARG A 1 98 ? -3.058 -14.430 2.848 1.00 75.31 98 ARG A O 1
ATOM 796 N N . LEU A 1 99 ? -1.988 -13.552 4.617 1.00 74.38 99 LEU A N 1
ATOM 797 C CA . LEU A 1 99 ? -0.672 -14.141 4.368 1.00 74.38 99 LEU A CA 1
ATOM 798 C C . LEU A 1 99 ? -0.376 -15.208 5.439 1.00 74.38 99 LEU A C 1
ATOM 800 O O . LEU A 1 99 ? 0.294 -14.909 6.427 1.00 74.38 99 LEU A O 1
ATOM 804 N N . PRO A 1 100 ? -0.816 -16.467 5.258 1.00 67.00 100 PRO A N 1
ATOM 805 C CA . PRO A 1 100 ? -0.800 -17.478 6.322 1.00 67.00 100 PRO A CA 1
ATOM 806 C C . PRO A 1 100 ? 0.599 -17.804 6.873 1.00 67.00 100 PRO A C 1
ATOM 808 O O . PRO A 1 100 ? 0.721 -18.224 8.017 1.00 67.00 100 PRO A O 1
ATOM 811 N N . VAL A 1 101 ? 1.661 -17.596 6.086 1.00 73.25 101 VAL A N 1
ATOM 812 C CA . VAL A 1 101 ? 3.049 -17.923 6.476 1.00 73.25 101 VAL A CA 1
ATOM 813 C C . VAL A 1 101 ? 3.845 -16.689 6.919 1.00 73.25 101 VAL A C 1
ATOM 815 O O . VAL A 1 101 ? 4.749 -16.795 7.741 1.00 73.25 101 VAL A O 1
ATOM 818 N N . LEU A 1 102 ? 3.516 -15.507 6.390 1.00 72.88 102 LEU A N 1
ATOM 819 C CA . LEU A 1 102 ? 4.318 -14.284 6.555 1.00 72.88 102 LEU A CA 1
ATOM 820 C C . LEU A 1 102 ? 3.593 -13.187 7.345 1.00 72.88 102 LEU A C 1
ATOM 822 O O . LEU A 1 102 ? 4.201 -12.171 7.675 1.00 72.88 102 LEU A O 1
ATOM 826 N N . GLY A 1 103 ? 2.319 -13.389 7.687 1.00 72.00 103 GLY A N 1
ATOM 827 C CA . GLY A 1 103 ? 1.456 -12.400 8.330 1.00 72.00 103 GLY A CA 1
ATOM 828 C C . GLY A 1 103 ? 2.074 -11.719 9.557 1.00 72.00 103 GLY A C 1
ATOM 829 O O . GLY A 1 103 ? 2.200 -10.494 9.553 1.00 72.00 103 GLY A O 1
ATOM 830 N N . PRO A 1 104 ? 2.546 -12.459 10.579 1.00 72.62 104 PRO A N 1
ATOM 831 C CA . PRO A 1 104 ? 3.093 -11.847 11.794 1.00 72.62 104 PRO A CA 1
ATOM 832 C C . PRO A 1 104 ? 4.321 -10.962 11.532 1.00 72.62 104 PRO A C 1
ATOM 834 O O . PRO A 1 104 ? 4.470 -9.897 12.127 1.00 72.62 104 PRO A O 1
ATOM 837 N N . GLN A 1 105 ? 5.185 -11.376 10.603 1.00 74.00 105 GLN A N 1
ATOM 838 C CA . GLN A 1 105 ? 6.399 -10.641 10.245 1.00 74.00 105 GLN A CA 1
ATOM 839 C C . GLN A 1 105 ? 6.046 -9.390 9.430 1.00 74.00 105 GLN A C 1
ATOM 841 O O . GLN A 1 105 ? 6.501 -8.287 9.724 1.00 74.00 105 GLN A O 1
ATOM 846 N N . VAL A 1 106 ? 5.163 -9.536 8.443 1.00 74.81 106 VAL A N 1
ATOM 847 C CA . VAL A 1 106 ? 4.715 -8.433 7.586 1.00 74.81 106 VAL A CA 1
ATOM 848 C C . VAL A 1 106 ? 3.946 -7.378 8.379 1.00 74.81 106 VAL A C 1
ATOM 850 O O . VAL A 1 106 ? 4.082 -6.190 8.097 1.00 74.81 106 VAL A O 1
ATOM 853 N N . ALA A 1 107 ? 3.182 -7.773 9.399 1.00 73.81 107 ALA A N 1
ATOM 854 C CA . ALA A 1 107 ? 2.480 -6.840 10.277 1.00 73.81 107 ALA A CA 1
ATOM 855 C C . ALA A 1 107 ? 3.448 -5.923 11.047 1.00 73.81 107 ALA A C 1
ATOM 857 O O . ALA A 1 107 ? 3.228 -4.712 11.105 1.00 73.81 107 ALA A O 1
ATOM 858 N N . GLY A 1 108 ? 4.538 -6.478 11.592 1.00 77.75 108 GLY A N 1
ATOM 859 C CA . GLY A 1 108 ? 5.541 -5.715 12.343 1.00 77.75 108 GLY A CA 1
ATOM 860 C C . GLY A 1 108 ? 6.446 -4.850 11.461 1.00 77.75 108 GLY A C 1
ATOM 861 O O . GLY A 1 108 ? 6.795 -3.730 11.834 1.00 77.75 108 GLY A O 1
ATOM 862 N N . TYR A 1 109 ? 6.785 -5.335 10.266 1.00 83.44 109 TYR A N 1
ATOM 863 C CA . TYR A 1 109 ? 7.786 -4.717 9.389 1.00 83.44 109 TYR A CA 1
ATOM 864 C C . TYR A 1 109 ? 7.203 -3.980 8.175 1.00 83.44 109 TYR A C 1
ATOM 866 O O . TYR A 1 109 ? 7.951 -3.586 7.284 1.00 83.44 109 TYR A O 1
ATOM 874 N N . HIS A 1 110 ? 5.890 -3.732 8.122 1.00 86.00 110 HIS A N 1
ATOM 875 C CA . HIS A 1 110 ? 5.260 -3.069 6.970 1.00 86.00 110 HIS A CA 1
ATOM 876 C C . HIS A 1 110 ? 5.848 -1.679 6.659 1.00 86.00 110 HIS A C 1
ATOM 878 O O . HIS A 1 110 ? 6.015 -1.315 5.499 1.00 86.00 110 HIS A O 1
ATOM 884 N N . HIS A 1 111 ? 6.266 -0.931 7.679 1.00 87.00 111 HIS A N 1
ATOM 885 C CA . HIS A 1 111 ? 6.973 0.340 7.508 1.00 87.00 111 HIS A CA 1
ATOM 886 C C . HIS A 1 111 ? 8.279 0.204 6.695 1.00 87.00 111 HIS A C 1
ATOM 888 O O . HIS A 1 111 ? 8.639 1.125 5.964 1.00 87.00 111 HIS A O 1
ATOM 894 N N . LEU A 1 112 ? 8.963 -0.947 6.766 1.00 89.50 112 LEU A N 1
ATOM 895 C CA . LEU A 1 112 ? 10.139 -1.243 5.940 1.00 89.50 112 LEU A CA 1
ATOM 896 C C . LEU A 1 112 ? 9.756 -1.523 4.485 1.00 89.50 112 LEU A C 1
ATOM 898 O O . LEU A 1 112 ? 10.506 -1.157 3.585 1.00 89.50 112 LEU A O 1
ATOM 902 N N . VAL A 1 113 ? 8.584 -2.120 4.242 1.00 89.00 113 VAL A N 1
ATOM 903 C CA . VAL A 1 113 ? 8.039 -2.300 2.885 1.00 89.00 113 VAL A CA 1
ATOM 904 C C . VAL A 1 113 ? 7.762 -0.937 2.252 1.00 89.00 113 VAL A C 1
ATOM 906 O O . VAL A 1 113 ? 8.178 -0.699 1.121 1.00 89.00 113 VAL A O 1
ATOM 909 N N . VAL A 1 114 ? 7.138 -0.018 2.998 1.00 90.94 114 VAL A N 1
ATOM 910 C CA . VAL A 1 114 ? 6.898 1.365 2.548 1.00 90.94 114 VAL A CA 1
ATOM 911 C C . VAL A 1 114 ? 8.214 2.075 2.236 1.00 90.94 114 VAL A C 1
ATOM 913 O O . VAL A 1 114 ? 8.364 2.638 1.154 1.00 90.94 114 VAL A O 1
ATOM 916 N N . LEU A 1 115 ? 9.190 2.008 3.147 1.00 93.00 115 LEU A N 1
ATOM 917 C CA . LEU A 1 115 ? 10.506 2.614 2.940 1.00 93.00 115 LEU A CA 1
ATOM 918 C C . LEU A 1 115 ? 11.222 2.019 1.717 1.00 93.00 115 LEU A C 1
ATOM 920 O O . LEU A 1 115 ? 11.807 2.754 0.926 1.00 93.00 115 LEU A O 1
ATOM 924 N N . GLY A 1 116 ? 11.152 0.699 1.538 1.00 92.06 116 GLY A N 1
ATOM 925 C CA . GLY A 1 116 ? 11.718 0.008 0.383 1.00 92.06 116 GLY A CA 1
ATOM 926 C C . GLY A 1 116 ? 11.081 0.454 -0.932 1.00 92.06 116 GLY A C 1
ATOM 927 O O . GLY A 1 116 ? 11.800 0.761 -1.881 1.00 92.06 116 GLY A O 1
ATOM 928 N N . GLN A 1 117 ? 9.749 0.559 -0.981 1.00 92.25 117 GLN A N 1
ATOM 929 C CA . GLN A 1 117 ? 9.034 1.068 -2.156 1.00 92.25 117 GLN A CA 1
ATOM 930 C C . GLN A 1 117 ? 9.407 2.522 -2.467 1.00 92.25 117 GLN A C 1
ATOM 932 O O . GLN A 1 117 ? 9.680 2.830 -3.625 1.00 92.25 117 GLN A O 1
ATOM 937 N N . LEU A 1 118 ? 9.505 3.384 -1.448 1.00 93.94 118 LEU A N 1
ATOM 938 C CA . LEU A 1 118 ? 9.919 4.784 -1.593 1.00 93.94 118 LEU A CA 1
ATOM 939 C C . LEU A 1 118 ? 11.345 4.908 -2.156 1.00 93.94 118 LEU A C 1
ATOM 941 O O . LEU A 1 118 ? 11.588 5.679 -3.083 1.00 93.94 118 LEU A O 1
ATOM 945 N N . LEU A 1 119 ? 12.295 4.126 -1.636 1.00 94.19 119 LEU A N 1
ATOM 946 C CA . LEU A 1 119 ? 13.676 4.124 -2.131 1.00 94.19 119 LEU A CA 1
ATOM 947 C C . LEU A 1 119 ? 13.753 3.650 -3.586 1.00 94.19 119 LEU A C 1
ATOM 949 O O . LEU A 1 119 ? 14.424 4.273 -4.410 1.00 94.19 119 LEU A O 1
ATOM 953 N N . LEU A 1 120 ? 13.046 2.570 -3.921 1.00 92.62 120 LEU A N 1
ATOM 954 C CA . LEU A 1 120 ? 13.001 2.049 -5.286 1.00 92.62 120 LEU A CA 1
ATOM 955 C C . LEU A 1 120 ? 12.319 3.023 -6.250 1.00 92.62 120 LEU A C 1
ATOM 957 O O . LEU A 1 120 ? 12.792 3.189 -7.375 1.00 92.62 120 LEU A O 1
ATOM 961 N N . PHE A 1 121 ? 11.252 3.696 -5.812 1.00 92.81 121 PHE A N 1
ATOM 962 C CA . PHE A 1 121 ? 10.621 4.757 -6.588 1.00 92.81 121 PHE A CA 1
ATOM 963 C C . PHE A 1 121 ? 11.586 5.916 -6.824 1.00 92.81 121 PHE A C 1
ATOM 965 O O . PHE A 1 121 ? 11.750 6.318 -7.972 1.00 92.81 121 PHE A O 1
ATOM 972 N N . GLY A 1 122 ? 12.293 6.394 -5.796 1.00 92.31 122 GLY A N 1
ATOM 973 C CA . GLY A 1 122 ? 13.290 7.458 -5.936 1.00 92.31 122 GLY A CA 1
ATOM 974 C C . GLY A 1 122 ? 14.377 7.117 -6.960 1.00 92.31 122 GLY A C 1
ATOM 975 O O . GLY A 1 122 ? 14.694 7.932 -7.827 1.00 92.31 122 GLY A O 1
ATOM 976 N N . ILE A 1 123 ? 14.888 5.881 -6.930 1.00 91.00 123 ILE A N 1
ATOM 977 C CA . ILE A 1 123 ? 15.852 5.392 -7.928 1.00 91.00 123 ILE A CA 1
ATOM 978 C C . ILE A 1 123 ? 15.214 5.360 -9.325 1.00 91.00 123 ILE A C 1
ATOM 980 O O . ILE A 1 123 ? 15.798 5.881 -10.275 1.00 91.00 123 ILE A O 1
ATOM 984 N N . SER A 1 124 ? 14.014 4.786 -9.470 1.00 89.38 124 SER A N 1
ATOM 985 C CA . SER A 1 124 ? 13.302 4.742 -10.757 1.00 89.38 124 SER A CA 1
ATOM 986 C C . SER A 1 124 ? 13.041 6.142 -11.314 1.00 89.38 124 SER A C 1
ATOM 988 O O . SER A 1 124 ? 13.222 6.372 -12.507 1.00 89.38 124 SER A O 1
ATOM 990 N N . PHE A 1 125 ? 12.644 7.081 -10.457 1.00 91.50 125 PHE A N 1
ATOM 991 C CA . PHE A 1 125 ? 12.335 8.458 -10.810 1.00 91.50 125 PHE A CA 1
ATOM 992 C C . PHE A 1 125 ? 13.563 9.166 -11.376 1.00 91.50 125 PHE A C 1
ATOM 994 O O . PHE A 1 125 ? 13.494 9.706 -12.476 1.00 91.50 125 PHE A O 1
ATOM 1001 N N . VAL A 1 126 ? 14.711 9.092 -10.695 1.00 91.38 126 VAL A N 1
ATOM 1002 C CA . VAL A 1 126 ? 15.968 9.690 -11.179 1.00 91.38 126 VAL A CA 1
ATOM 1003 C C . VAL A 1 126 ? 16.408 9.082 -12.513 1.00 91.38 126 VAL A C 1
ATOM 1005 O O . VAL A 1 126 ? 16.900 9.797 -13.381 1.00 91.38 126 VAL A O 1
ATOM 1008 N N . LEU A 1 127 ? 16.199 7.778 -12.714 1.00 87.12 127 LEU A N 1
ATOM 1009 C CA . LEU A 1 127 ? 16.556 7.104 -13.967 1.00 87.12 127 LEU A CA 1
ATOM 1010 C C . LEU A 1 127 ? 15.634 7.453 -15.144 1.00 87.12 127 LEU A C 1
ATOM 1012 O O . LEU A 1 127 ? 16.012 7.227 -16.290 1.00 87.12 127 LEU A O 1
ATOM 1016 N N . GLN A 1 128 ? 14.425 7.945 -14.878 1.00 86.00 128 GLN A N 1
ATOM 1017 C CA . GLN A 1 128 ? 13.386 8.143 -15.891 1.00 86.00 128 GLN A CA 1
ATOM 1018 C C . GLN A 1 128 ? 13.003 9.610 -16.107 1.00 86.00 128 GLN A C 1
ATOM 1020 O O . GLN A 1 128 ? 12.401 9.937 -17.134 1.00 86.00 128 GLN A O 1
ATOM 1025 N N . ILE A 1 129 ? 13.322 10.500 -15.164 1.00 88.81 129 ILE A N 1
ATOM 1026 C CA . ILE A 1 129 ? 12.953 11.912 -15.237 1.00 88.81 129 ILE A CA 1
ATOM 1027 C C . ILE A 1 129 ? 13.535 12.560 -16.499 1.00 88.81 129 ILE A C 1
ATOM 1029 O O . ILE A 1 129 ? 14.704 12.391 -16.838 1.00 88.81 129 ILE A O 1
ATOM 1033 N N . GLY A 1 130 ? 12.682 13.264 -17.244 1.00 84.50 130 GLY A N 1
ATOM 1034 C CA . GLY A 1 130 ? 13.047 13.873 -18.526 1.00 84.50 130 GLY A CA 1
ATOM 1035 C C . GLY A 1 130 ? 13.202 12.890 -19.695 1.00 84.50 130 GLY A C 1
ATOM 1036 O O . GLY A 1 130 ? 13.369 13.343 -20.823 1.00 84.50 130 GLY A O 1
ATOM 1037 N N . GLN A 1 131 ? 13.110 11.573 -19.464 1.00 84.94 131 GLN A N 1
ATOM 1038 C CA . GLN A 1 131 ? 13.211 10.547 -20.512 1.00 84.94 131 GLN A CA 1
ATOM 1039 C C . GLN A 1 131 ? 11.870 9.902 -20.878 1.00 84.94 131 GLN A C 1
ATOM 1041 O O . GLN A 1 131 ? 11.708 9.413 -21.994 1.00 84.94 131 GLN A O 1
ATOM 1046 N N . VAL A 1 132 ? 10.904 9.886 -19.955 1.00 84.81 132 VAL A N 1
ATOM 1047 C CA . VAL A 1 132 ? 9.587 9.257 -20.155 1.00 84.81 132 VAL A CA 1
ATOM 1048 C C . VAL A 1 132 ? 8.450 10.262 -19.938 1.00 84.81 132 VAL A C 1
ATOM 1050 O O . VAL A 1 132 ? 8.625 11.243 -19.210 1.00 84.81 132 VAL A O 1
ATOM 1053 N N . PRO A 1 133 ? 7.264 10.044 -20.539 1.00 88.12 133 PRO A N 1
ATOM 1054 C CA . PRO A 1 133 ? 6.105 10.890 -20.280 1.00 88.12 133 PRO A CA 1
ATOM 1055 C C . PRO A 1 133 ? 5.688 10.833 -18.805 1.00 88.12 133 PRO A C 1
ATOM 1057 O O . PRO A 1 133 ? 5.802 9.797 -18.147 1.00 88.12 133 PRO A O 1
ATOM 1060 N N . ILE A 1 134 ? 5.117 11.935 -18.309 1.00 86.38 134 ILE A N 1
ATOM 1061 C CA . ILE A 1 134 ? 4.648 12.072 -16.917 1.00 86.38 134 ILE A CA 1
ATOM 1062 C C . ILE A 1 134 ? 3.698 10.934 -16.519 1.00 86.38 134 ILE A C 1
ATOM 1064 O O . ILE A 1 134 ? 3.729 10.472 -15.385 1.00 86.38 134 ILE A O 1
ATOM 1068 N N . THR A 1 135 ? 2.890 10.425 -17.448 1.00 86.69 135 THR A N 1
ATOM 1069 C CA . THR A 1 135 ? 1.973 9.304 -17.195 1.00 86.69 135 THR A CA 1
ATOM 1070 C C . THR A 1 135 ? 2.687 8.010 -16.793 1.00 86.69 135 THR A C 1
ATOM 1072 O O . THR A 1 135 ? 2.154 7.249 -15.987 1.00 86.69 135 THR A O 1
ATOM 1075 N N . GLU A 1 136 ? 3.894 7.754 -17.304 1.00 83.81 136 GLU A N 1
ATOM 1076 C CA . GLU A 1 136 ? 4.712 6.606 -16.894 1.00 83.81 136 GLU A CA 1
ATOM 1077 C C . GLU A 1 136 ? 5.362 6.842 -15.525 1.00 83.81 136 GLU A C 1
ATOM 1079 O O . GLU A 1 136 ? 5.414 5.915 -14.720 1.00 83.81 136 GLU A O 1
ATOM 1084 N N . LEU A 1 137 ? 5.764 8.083 -15.219 1.00 85.31 137 LEU A N 1
ATOM 1085 C CA . LEU A 1 137 ? 6.251 8.453 -13.882 1.00 85.31 137 LEU A CA 1
ATOM 1086 C C . LEU A 1 137 ? 5.151 8.297 -12.822 1.00 85.31 137 LEU A C 1
ATOM 1088 O O . LEU A 1 137 ? 5.391 7.724 -11.763 1.00 85.31 137 LEU A O 1
ATOM 1092 N N . LEU A 1 138 ? 3.925 8.734 -13.126 1.00 88.06 138 LEU A N 1
ATOM 1093 C CA . LEU A 1 138 ? 2.767 8.555 -12.244 1.00 88.06 138 LEU A CA 1
ATOM 1094 C C . LEU A 1 138 ? 2.446 7.075 -12.027 1.00 88.06 138 LEU A C 1
ATOM 1096 O O . LEU A 1 138 ? 2.139 6.667 -10.910 1.00 88.06 138 LEU A O 1
ATOM 1100 N N . ARG A 1 139 ? 2.557 6.248 -13.075 1.00 86.38 139 ARG A N 1
ATOM 1101 C CA . ARG A 1 139 ? 2.389 4.796 -12.941 1.00 86.38 139 ARG A CA 1
ATOM 1102 C C . ARG A 1 139 ? 3.467 4.188 -12.041 1.00 86.38 139 ARG A C 1
ATOM 1104 O O . ARG A 1 139 ? 3.140 3.327 -11.230 1.00 86.38 139 ARG A O 1
ATOM 1111 N N . ALA A 1 140 ? 4.714 4.651 -12.147 1.00 86.19 140 ALA A N 1
ATOM 1112 C CA . ALA A 1 140 ? 5.817 4.196 -11.302 1.00 86.19 140 ALA A CA 1
ATOM 1113 C C . ALA A 1 140 ? 5.619 4.536 -9.811 1.00 86.19 140 ALA A C 1
ATOM 1115 O O . ALA A 1 140 ? 6.135 3.815 -8.963 1.00 86.19 140 ALA A O 1
ATOM 1116 N N . ALA A 1 141 ? 4.844 5.580 -9.495 1.00 90.38 141 ALA A N 1
ATOM 1117 C CA . ALA A 1 141 ? 4.522 5.984 -8.123 1.00 90.38 141 ALA A CA 1
ATOM 1118 C C . ALA A 1 141 ? 3.401 5.149 -7.470 1.00 90.38 141 ALA A C 1
ATOM 1120 O O . ALA A 1 141 ? 3.232 5.189 -6.252 1.00 90.38 141 ALA A O 1
ATOM 1121 N N . LEU A 1 142 ? 2.621 4.383 -8.249 1.00 91.12 142 LEU A N 1
ATOM 1122 C CA . LEU A 1 142 ? 1.467 3.637 -7.728 1.00 91.12 142 LEU A CA 1
ATOM 1123 C C . LEU A 1 142 ? 1.800 2.703 -6.551 1.00 91.12 142 LEU A C 1
ATOM 1125 O O . LEU A 1 142 ? 1.047 2.740 -5.581 1.00 91.12 142 LEU A O 1
ATOM 1129 N N . PRO A 1 143 ? 2.880 1.894 -6.567 1.00 89.88 143 PRO A N 1
ATOM 1130 C CA . PRO A 1 143 ? 3.195 0.986 -5.465 1.00 89.88 143 PRO A CA 1
ATOM 1131 C C . PRO A 1 143 ? 3.484 1.721 -4.163 1.00 89.88 143 PRO A C 1
ATOM 1133 O O . PRO A 1 143 ? 3.081 1.256 -3.102 1.00 89.88 143 PRO A O 1
ATOM 1136 N N . GLU A 1 144 ? 4.152 2.872 -4.245 1.00 92.06 144 GLU A N 1
ATOM 1137 C CA . GLU A 1 144 ? 4.463 3.698 -3.083 1.00 92.06 144 GLU A CA 1
ATOM 1138 C C . GLU A 1 1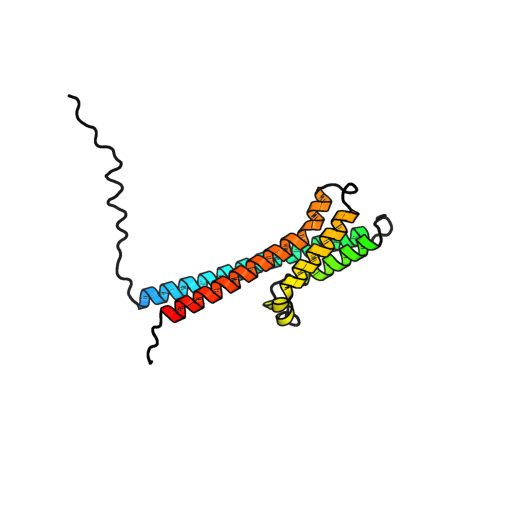44 ? 3.185 4.278 -2.474 1.00 92.06 144 GLU A C 1
ATOM 1140 O O . GLU A 1 144 ? 2.945 4.110 -1.279 1.00 92.06 144 GLU A O 1
ATOM 1145 N N . LEU A 1 145 ? 2.322 4.881 -3.298 1.00 91.44 145 LEU A N 1
ATOM 1146 C CA . LEU A 1 145 ? 1.042 5.442 -2.851 1.00 91.44 145 LEU A CA 1
ATOM 1147 C C . LEU A 1 145 ? 0.156 4.383 -2.189 1.00 91.44 145 LEU A C 1
ATOM 1149 O O . LEU A 1 145 ? -0.500 4.650 -1.180 1.00 91.44 145 LEU A O 1
ATOM 1153 N N . LEU A 1 146 ? 0.149 3.171 -2.744 1.00 91.75 146 LEU A N 1
ATOM 1154 C CA . LEU A 1 146 ? -0.620 2.049 -2.217 1.00 91.75 146 LEU A CA 1
ATOM 1155 C C . LEU A 1 146 ? -0.042 1.538 -0.897 1.00 91.75 146 LEU A C 1
ATOM 1157 O O . LEU A 1 146 ? -0.778 1.426 0.081 1.00 91.75 146 LEU A O 1
ATOM 1161 N N . ALA A 1 147 ? 1.268 1.290 -0.841 1.00 89.75 147 ALA A N 1
ATOM 1162 C CA . ALA A 1 147 ? 1.942 0.867 0.383 1.00 89.75 147 ALA A CA 1
ATOM 1163 C C . ALA A 1 147 ? 1.759 1.904 1.503 1.00 89.75 147 ALA A C 1
ATOM 1165 O O . ALA A 1 147 ? 1.482 1.547 2.648 1.00 89.75 147 ALA A O 1
ATOM 1166 N N . PHE A 1 148 ? 1.836 3.194 1.172 1.00 91.12 148 PHE A N 1
ATOM 1167 C CA . PHE A 1 148 ? 1.596 4.277 2.118 1.00 91.12 148 PHE A CA 1
ATOM 1168 C C . PHE A 1 148 ? 0.143 4.308 2.613 1.00 91.12 148 PHE A C 1
ATOM 1170 O O . PHE A 1 148 ? -0.096 4.425 3.813 1.00 91.12 148 PHE A O 1
ATOM 1177 N N . SER A 1 149 ? -0.831 4.131 1.716 1.00 91.06 149 SER A N 1
ATOM 1178 C CA . SER A 1 149 ? -2.260 4.087 2.061 1.00 91.06 149 SER A CA 1
ATOM 1179 C C . SER A 1 149 ? -2.590 2.916 2.994 1.00 91.06 149 SER A C 1
ATOM 1181 O O . SER A 1 149 ? -3.303 3.092 3.982 1.00 91.06 149 SER A O 1
ATOM 1183 N N . VAL A 1 150 ? -2.008 1.739 2.740 1.00 89.56 150 VAL A N 1
ATOM 1184 C CA . VAL A 1 150 ? -2.109 0.571 3.630 1.00 89.56 150 VAL A CA 1
ATOM 1185 C C . VAL A 1 150 ? -1.511 0.873 5.005 1.00 89.56 150 VAL A C 1
ATOM 1187 O O . VAL A 1 150 ? -2.113 0.543 6.026 1.00 89.56 150 VAL A O 1
ATOM 1190 N N . GLU A 1 151 ? -0.344 1.514 5.066 1.00 89.56 151 GLU A N 1
ATOM 1191 C CA . GLU A 1 151 ? 0.288 1.872 6.341 1.00 89.56 151 GLU A CA 1
ATOM 1192 C C . GLU A 1 151 ? -0.557 2.874 7.137 1.00 89.56 151 GLU A C 1
ATOM 1194 O O . GLU A 1 151 ? -0.720 2.705 8.348 1.00 89.56 151 GLU A O 1
ATOM 1199 N N . LEU A 1 152 ? -1.136 3.880 6.472 1.00 90.25 152 LEU A N 1
ATOM 1200 C CA . LEU A 1 152 ? -2.046 4.833 7.106 1.00 90.25 152 LEU A CA 1
ATOM 1201 C C . LEU A 1 152 ? -3.286 4.139 7.672 1.00 90.25 152 LEU A C 1
ATOM 1203 O O . LEU A 1 152 ? -3.616 4.371 8.836 1.00 90.25 152 LEU A O 1
ATOM 1207 N N . GLN A 1 153 ? -3.922 3.247 6.907 1.00 89.75 153 GLN A N 1
ATOM 1208 C CA . GLN A 1 153 ? -5.068 2.485 7.405 1.00 89.75 153 GLN A CA 1
ATOM 1209 C C . GLN A 1 153 ? -4.681 1.639 8.626 1.00 89.75 153 GLN A C 1
ATOM 1211 O O . GLN A 1 153 ? -5.361 1.688 9.648 1.00 89.75 153 GLN A O 1
ATOM 1216 N N . ARG A 1 154 ? -3.546 0.928 8.586 1.00 85.25 154 ARG A N 1
ATOM 1217 C CA . ARG A 1 154 ? -3.074 0.111 9.721 1.00 85.25 154 ARG A CA 1
ATOM 1218 C C . ARG A 1 154 ? -2.745 0.938 10.961 1.00 85.25 154 ARG A C 1
ATOM 1220 O O . ARG A 1 154 ? -2.847 0.441 12.082 1.00 85.25 154 ARG A O 1
ATOM 1227 N N . ARG A 1 155 ? -2.264 2.172 10.794 1.00 86.94 155 ARG A N 1
ATOM 1228 C CA . ARG A 1 155 ? -2.022 3.091 11.918 1.00 86.94 155 ARG A CA 1
ATOM 1229 C C . ARG A 1 155 ? -3.333 3.595 12.508 1.00 86.94 155 ARG A C 1
ATOM 1231 O O . ARG A 1 155 ? -3.458 3.605 13.728 1.00 86.94 155 ARG A O 1
ATOM 1238 N N . ALA A 1 156 ? -4.295 3.950 11.660 1.00 86.88 156 ALA A N 1
ATOM 1239 C CA . ALA A 1 156 ? -5.624 4.366 12.092 1.00 86.88 156 ALA A CA 1
ATOM 1240 C C . ALA A 1 156 ? -6.344 3.242 12.853 1.00 86.88 156 ALA A C 1
ATOM 1242 O O . ALA A 1 156 ? -6.856 3.480 13.940 1.00 86.88 156 ALA A O 1
ATOM 1243 N N . GLU A 1 157 ? -6.300 2.005 12.347 1.00 86.06 157 GLU A N 1
ATOM 1244 C CA . GLU A 1 157 ? -6.874 0.837 13.029 1.00 86.06 157 GLU A CA 1
ATOM 1245 C C . GLU A 1 157 ? -6.263 0.635 14.423 1.00 86.06 157 GLU A C 1
ATOM 1247 O O . GLU A 1 157 ? -6.999 0.565 15.403 1.00 86.06 157 GLU A O 1
ATOM 1252 N N . ARG A 1 158 ? -4.926 0.657 14.535 1.00 85.38 158 ARG A N 1
ATOM 1253 C CA . ARG A 1 158 ? -4.232 0.544 15.830 1.00 85.38 158 ARG A CA 1
ATOM 1254 C C . ARG A 1 158 ? -4.591 1.673 16.799 1.00 85.38 158 ARG A C 1
ATOM 1256 O O . ARG A 1 158 ? -4.741 1.418 17.989 1.00 85.38 158 ARG A O 1
ATOM 1263 N N . SER A 1 159 ? -4.709 2.908 16.311 1.00 86.62 159 SER A N 1
ATOM 1264 C CA . SER A 1 159 ? -5.100 4.054 17.145 1.00 86.62 159 SER A CA 1
ATOM 1265 C C . SER A 1 159 ? -6.525 3.895 17.671 1.00 86.62 159 SER A C 1
ATOM 1267 O O . SER A 1 159 ? -6.756 4.065 18.866 1.00 86.62 159 SER A O 1
ATOM 1269 N N . ASN A 1 160 ? -7.455 3.500 16.799 1.00 83.38 160 ASN A N 1
ATOM 1270 C CA . ASN A 1 160 ? -8.856 3.290 17.155 1.00 83.38 160 ASN A CA 1
ATOM 1271 C C . ASN A 1 160 ? -9.018 2.156 18.175 1.00 83.38 160 ASN A C 1
ATOM 1273 O O . ASN A 1 160 ? -9.811 2.283 19.102 1.00 83.38 160 ASN A O 1
ATOM 1277 N N . ASP A 1 161 ? -8.253 1.070 18.040 1.00 83.94 161 ASP A N 1
ATOM 1278 C CA . ASP A 1 161 ? -8.295 -0.051 18.986 1.00 83.94 161 ASP A CA 1
ATOM 1279 C C . ASP A 1 161 ? -7.799 0.364 20.381 1.00 83.94 161 ASP A C 1
ATOM 1281 O O . ASP A 1 161 ? -8.395 -0.003 21.392 1.00 83.94 161 ASP A O 1
ATOM 1285 N N . VAL A 1 162 ? -6.754 1.196 20.449 1.00 84.06 162 VAL A N 1
ATOM 1286 C CA . VAL A 1 162 ? -6.247 1.751 21.716 1.00 84.06 162 VAL A CA 1
ATOM 1287 C C . VAL A 1 162 ? -7.248 2.720 22.352 1.00 84.06 162 VAL A C 1
ATOM 1289 O O . VAL A 1 162 ? -7.383 2.750 23.575 1.00 84.06 162 VAL A O 1
ATOM 1292 N N . GLU A 1 163 ? -7.936 3.538 21.557 1.00 79.94 163 GLU A N 1
ATOM 1293 C CA . GLU A 1 163 ? -8.973 4.445 22.061 1.00 79.94 163 GLU A CA 1
ATOM 1294 C C . GLU A 1 163 ? -10.202 3.691 22.574 1.00 79.94 163 GLU A C 1
ATOM 1296 O O . GLU A 1 163 ? -10.701 4.019 23.652 1.00 79.94 163 GLU A O 1
ATOM 1301 N N . LEU A 1 164 ? -10.641 2.646 21.867 1.00 79.62 164 LEU A N 1
ATOM 1302 C CA . LEU A 1 164 ? -11.723 1.769 22.317 1.00 79.62 164 LEU A CA 1
ATOM 1303 C C . LEU A 1 164 ? -11.382 1.093 23.650 1.00 79.62 164 LEU A C 1
ATOM 1305 O O . LEU A 1 164 ? -12.177 1.176 24.584 1.00 79.62 164 LEU A O 1
ATOM 1309 N N . ASP A 1 165 ? -10.184 0.517 23.784 1.00 80.19 165 ASP A N 1
ATOM 1310 C CA . ASP A 1 165 ? -9.733 -0.106 25.038 1.00 80.19 165 ASP A CA 1
ATOM 1311 C C . ASP A 1 165 ? -9.692 0.910 26.197 1.00 80.19 165 ASP A C 1
ATOM 1313 O O . ASP A 1 165 ? -10.135 0.632 27.312 1.00 80.19 165 ASP A O 1
ATOM 1317 N N . LYS A 1 166 ? -9.243 2.148 25.945 1.00 78.75 166 LYS A N 1
ATOM 1318 C CA . LYS A 1 166 ? -9.286 3.218 26.958 1.00 78.75 166 LYS A CA 1
ATOM 1319 C C . LYS A 1 166 ? -10.712 3.545 27.398 1.00 78.75 166 LYS A C 1
ATOM 1321 O O . LYS A 1 166 ? -10.948 3.689 28.595 1.00 78.75 166 LYS A O 1
ATOM 1326 N N . LEU A 1 167 ? -11.647 3.673 26.459 1.00 75.50 167 LEU A N 1
ATOM 1327 C CA . LEU A 1 167 ? -13.049 3.961 26.770 1.00 75.50 167 LEU A CA 1
ATOM 1328 C C . LEU A 1 167 ? -13.703 2.816 27.549 1.00 75.50 167 LEU A C 1
ATOM 1330 O O . LEU A 1 167 ? -14.453 3.067 28.490 1.00 75.50 167 LEU A O 1
ATOM 1334 N N . GLU A 1 168 ? -13.379 1.566 27.222 1.00 72.31 168 GLU A N 1
ATOM 1335 C CA . GLU A 1 168 ? -13.860 0.394 27.957 1.00 72.31 168 GLU A CA 1
ATOM 1336 C C . GLU A 1 168 ? -13.358 0.383 29.401 1.00 72.31 168 GLU A C 1
ATOM 1338 O O . GLU A 1 168 ? -14.150 0.221 30.330 1.00 72.31 168 GLU A O 1
ATOM 1343 N N . ARG A 1 169 ? -12.067 0.656 29.612 1.00 76.81 169 ARG A N 1
ATOM 1344 C CA . ARG A 1 169 ? -11.484 0.772 30.958 1.00 76.81 169 ARG A CA 1
ATOM 1345 C C . ARG A 1 169 ? -12.098 1.901 31.787 1.00 76.81 169 ARG A C 1
ATOM 1347 O O . ARG A 1 169 ? -12.104 1.807 33.008 1.00 76.81 169 ARG A O 1
ATOM 1354 N N . LEU A 1 170 ? -12.598 2.960 31.149 1.00 72.06 170 LEU A N 1
ATOM 1355 C CA . LEU A 1 170 ? -13.284 4.068 31.823 1.00 72.06 170 LEU A CA 1
ATOM 1356 C C . LEU A 1 170 ? -14.764 3.763 32.105 1.00 72.06 170 LEU A C 1
ATOM 1358 O O . LEU A 1 170 ? -15.297 4.245 33.102 1.00 72.06 170 LEU A O 1
ATOM 1362 N N . LYS A 1 171 ? -15.427 2.964 31.255 1.00 63.28 171 LYS A N 1
ATOM 1363 C CA . LYS A 1 171 ? -16.839 2.571 31.419 1.00 63.28 171 LYS A CA 1
ATOM 1364 C C . LYS A 1 171 ? -17.039 1.580 32.570 1.00 63.28 171 LYS A C 1
ATOM 1366 O O . LYS A 1 171 ? -18.075 1.620 33.227 1.00 63.28 171 LYS A O 1
ATOM 1371 N N . TYR A 1 172 ? -16.062 0.714 32.829 1.00 55.31 172 TYR A N 1
ATOM 1372 C CA . TYR A 1 172 ? -16.048 -0.144 34.011 1.00 55.31 172 TYR A CA 1
ATOM 1373 C C . TYR A 1 172 ? -15.198 0.520 35.102 1.00 55.31 172 TYR A C 1
ATOM 1375 O O . TYR A 1 172 ? -13.997 0.245 35.165 1.00 55.31 172 TYR A O 1
ATOM 1383 N N . PRO A 1 173 ? -15.756 1.369 35.994 1.00 52.53 173 PRO A N 1
ATOM 1384 C CA . PRO A 1 173 ? -15.061 1.622 37.248 1.00 52.53 173 PRO A CA 1
ATOM 1385 C C . PRO A 1 173 ? -14.808 0.250 37.864 1.00 52.53 173 PRO A C 1
ATOM 1387 O O . PRO A 1 173 ? -15.729 -0.567 37.894 1.00 52.53 173 PRO A O 1
ATOM 1390 N N . LEU A 1 174 ? -13.558 -0.014 38.252 1.00 49.44 174 LEU A N 1
ATOM 1391 C CA . LEU A 1 174 ? -13.101 -1.219 38.943 1.00 49.44 174 LEU A CA 1
ATOM 1392 C C . LEU A 1 174 ? -14.197 -1.719 39.900 1.00 49.44 174 LEU A C 1
ATOM 1394 O O . LEU A 1 174 ? -14.294 -1.264 41.037 1.00 49.44 174 LEU A O 1
ATOM 1398 N N . LYS A 1 175 ? -15.063 -2.631 39.436 1.00 43.09 175 LYS A N 1
ATOM 1399 C CA . LYS A 1 175 ? -16.027 -3.338 40.281 1.00 43.09 175 LYS A CA 1
ATOM 1400 C C . LYS A 1 175 ? -15.191 -4.328 41.086 1.00 43.09 175 LYS A C 1
ATOM 1402 O O . LYS A 1 175 ? -15.104 -5.494 40.724 1.00 43.09 175 LYS A O 1
ATOM 1407 N N . GLY A 1 176 ? -14.502 -3.831 42.113 1.00 50.44 176 GLY A N 1
ATOM 1408 C CA . GLY A 1 176 ? -13.700 -4.645 43.025 1.00 50.44 176 GLY A CA 1
ATOM 1409 C C . GLY A 1 176 ? -12.264 -4.181 43.277 1.00 50.44 176 GLY A C 1
ATOM 1410 O O . GLY A 1 176 ? -11.387 -5.040 43.342 1.00 50.44 176 GLY A O 1
ATOM 1411 N N . ALA A 1 177 ? -12.012 -2.878 43.436 1.00 37.56 177 ALA A N 1
ATOM 1412 C CA . ALA A 1 177 ? -10.843 -2.399 44.182 1.00 37.56 177 ALA A CA 1
ATOM 1413 C C . ALA A 1 177 ? -11.308 -1.612 45.410 1.00 37.56 177 ALA A C 1
ATOM 1415 O O . ALA A 1 177 ? -12.208 -0.759 45.232 1.00 37.56 177 ALA A O 1
#

Secondary structure (DSSP, 8-state):
----PPPTTSGGGSS---------HHHHHHHHHHHHHHHHHHHHHHHHHHHHHHHHHHHHHHHHHHHHHSTT----HHHHHHHHHHHHHGGGGS-GGG-TTTHHHHHHHHHHHHHHHHHHHHHHHHHHTTTS-HHHHHHHHHHHHHHHHHHHHHHHHHHHHHHHHHHHHHHS--TT-

pLDDT: mean 79.05, std 14.98, range [37.56, 94.19]

Radius of gyration: 26.48 Å; chains: 1; bounding box: 66×71×72 Å

Organism: NCBI:txid879819